Protein AF-0000000086522547 (afdb_homodimer)

Structure (mmCIF, N/CA/C/O backbone):
data_AF-0000000086522547-model_v1
#
loop_
_entity.id
_entity.type
_entity.pdbx_description
1 polymer 'Arc-like DNA binding domain-con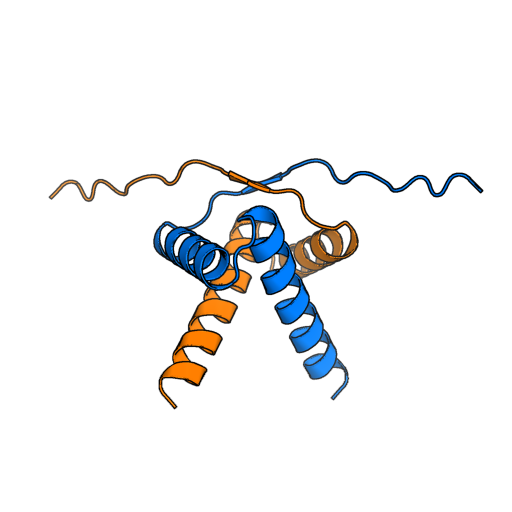taining protein'
#
loop_
_atom_site.group_PDB
_atom_site.id
_atom_site.type_symbol
_atom_site.label_atom_id
_atom_site.label_alt_id
_atom_site.label_comp_id
_atom_site.label_asym_id
_atom_site.label_entity_id
_atom_site.label_seq_id
_atom_site.pdbx_PDB_ins_code
_atom_site.Cartn_x
_atom_site.Cartn_y
_atom_site.Cartn_z
_atom_site.occupancy
_atom_site.B_iso_or_equiv
_atom_site.auth_seq_id
_atom_site.auth_comp_id
_atom_site.auth_asym_id
_atom_site.auth_atom_id
_atom_site.pdbx_PDB_model_num
ATOM 1 N N . MET A 1 1 ? 3.213 -5.898 32.125 1 47.25 1 MET A N 1
ATOM 2 C CA . MET A 1 1 ? 3.621 -4.984 31.047 1 47.25 1 MET A CA 1
ATOM 3 C C . MET A 1 1 ? 2.592 -4.961 29.922 1 47.25 1 MET A C 1
ATOM 5 O O . MET A 1 1 ? 2.348 -5.984 29.281 1 47.25 1 MET A O 1
ATOM 9 N N . SER A 1 2 ? 1.479 -4.375 29.984 1 44.19 2 SER A N 1
ATOM 10 C CA . SER A 1 2 ? 0.349 -4.316 29.062 1 44.19 2 SER A CA 1
ATOM 11 C C . SER A 1 2 ? 0.794 -3.887 27.672 1 44.19 2 SER A C 1
ATOM 13 O O . SER A 1 2 ? 1.438 -2.848 27.5 1 44.19 2 SER A O 1
ATOM 15 N N . LEU A 1 3 ? 1.348 -4.773 26.922 1 52.75 3 LEU A N 1
ATOM 16 C CA . LEU A 1 3 ? 1.847 -4.445 25.594 1 52.75 3 LEU A CA 1
ATOM 17 C C . LEU A 1 3 ? 0.845 -3.582 24.828 1 52.75 3 LEU A C 1
ATOM 19 O O . LEU A 1 3 ? -0.253 -4.039 24.5 1 52.75 3 LEU A O 1
ATOM 23 N N . GLU A 1 4 ? 0.587 -2.322 25.297 1 54.22 4 GLU A N 1
ATOM 24 C CA . GLU A 1 4 ? -0.184 -1.32 24.578 1 54.22 4 GLU A CA 1
ATOM 25 C C . GLU A 1 4 ? 0.054 -1.426 23.078 1 54.22 4 GLU A C 1
ATOM 27 O O . GLU A 1 4 ? 1.148 -1.125 22.594 1 54.22 4 GLU A O 1
ATOM 32 N N . GLN A 1 5 ? -0.409 -2.498 22.609 1 58.72 5 GLN A N 1
ATOM 33 C CA . GLN A 1 5 ? -0.266 -2.562 21.156 1 58.72 5 GLN A CA 1
ATOM 34 C C . GLN A 1 5 ? -0.988 -1.399 20.484 1 58.72 5 GLN A C 1
ATOM 36 O O . GLN A 1 5 ? -2.17 -1.16 20.734 1 58.72 5 GLN A O 1
ATOM 41 N N . LYS A 1 6 ? -0.311 -0.271 20.391 1 61.75 6 LYS A N 1
ATOM 42 C CA . LYS A 1 6 ? -0.833 0.89 19.672 1 61.75 6 LYS A CA 1
ATOM 43 C C . LYS A 1 6 ? -1.552 0.469 18.391 1 61.75 6 LYS A C 1
ATOM 45 O O . LYS A 1 6 ? -0.942 -0.118 17.5 1 61.75 6 LYS A O 1
ATOM 50 N N . ARG A 1 7 ? -2.811 0.32 18.562 1 77.19 7 ARG A N 1
ATOM 51 C CA . ARG A 1 7 ? -3.639 0.028 17.406 1 77.19 7 ARG A CA 1
ATOM 52 C C . ARG A 1 7 ? -3.58 1.165 16.391 1 77.19 7 ARG A C 1
ATOM 54 O O . ARG A 1 7 ? -3.756 2.332 16.75 1 77.19 7 ARG A O 1
ATOM 61 N N . GLN A 1 8 ? -3.072 0.902 15.227 1 79.62 8 GLN A N 1
ATOM 62 C CA . GLN A 1 8 ? -2.949 1.92 14.188 1 79.62 8 GLN A CA 1
ATOM 63 C C . GLN A 1 8 ? -4.312 2.287 13.609 1 79.62 8 GLN A C 1
ATOM 65 O O . GLN A 1 8 ? -5.145 1.41 13.367 1 79.62 8 GLN A O 1
ATOM 70 N N . ALA A 1 9 ? -4.617 3.482 13.641 1 88.62 9 ALA A N 1
ATOM 71 C CA . ALA A 1 9 ? -5.848 3.996 13.039 1 88.62 9 ALA A CA 1
ATOM 72 C C . ALA A 1 9 ? -5.887 3.715 11.539 1 88.62 9 ALA A C 1
ATOM 74 O O . ALA A 1 9 ? -4.859 3.783 10.867 1 88.62 9 ALA A O 1
ATOM 75 N N . PRO A 1 10 ? -7.066 3.361 11.062 1 93.25 10 PRO A N 1
ATOM 76 C CA . PRO A 1 10 ? -7.184 3.156 9.617 1 93.25 10 PRO A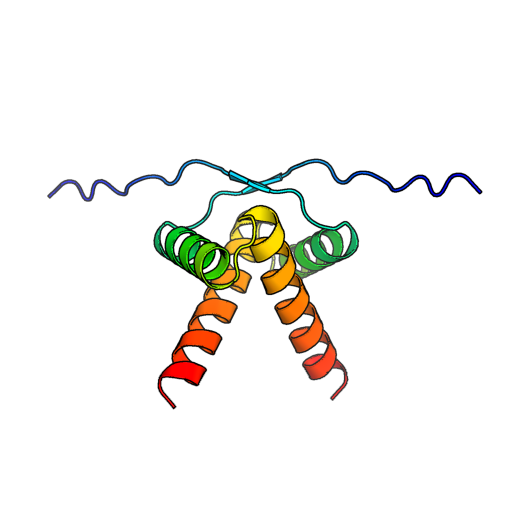 CA 1
ATOM 77 C C . PRO A 1 10 ? -6.898 4.426 8.82 1 93.25 10 PRO A C 1
ATOM 79 O O . PRO A 1 10 ? -7.246 5.527 9.258 1 93.25 10 PRO A O 1
ATOM 82 N N . ARG A 1 11 ? -6.301 4.262 7.676 1 94.19 11 ARG A N 1
ATOM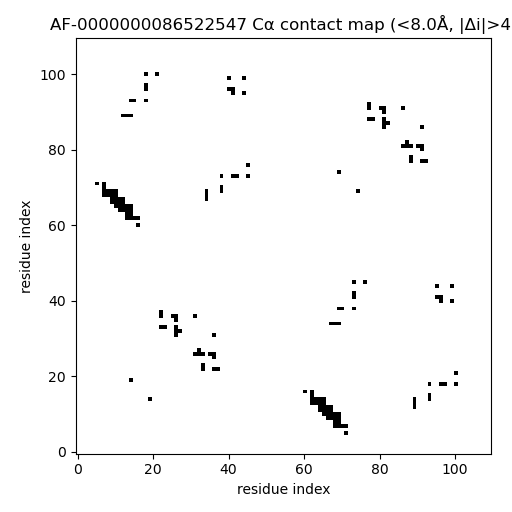 83 C CA . ARG A 1 11 ? -6.012 5.363 6.758 1 94.19 11 ARG A CA 1
ATOM 84 C C . ARG A 1 11 ? -6.887 5.277 5.512 1 94.19 11 ARG A C 1
ATOM 86 O O . ARG A 1 11 ? -7.102 4.191 4.969 1 94.19 11 ARG A O 1
ATOM 93 N N . SER A 1 12 ? -7.371 6.391 5.078 1 94.69 12 SER A N 1
ATOM 94 C CA . SER A 1 12 ? -8.102 6.477 3.816 1 94.69 12 SER A CA 1
ATOM 95 C C . SER A 1 12 ? -7.145 6.582 2.631 1 94.69 12 SER A C 1
ATOM 97 O O . SER A 1 12 ? -6.543 7.629 2.402 1 94.69 12 SER A O 1
ATOM 99 N N . VAL A 1 13 ? -7.012 5.543 1.926 1 95.75 13 VAL A N 1
ATOM 100 C CA . VAL A 1 13 ? -6.066 5.504 0.815 1 95.75 13 VAL A CA 1
ATOM 101 C C . VAL A 1 13 ? -6.82 5.355 -0.503 1 95.75 13 VAL A C 1
ATOM 103 O O . VAL A 1 13 ? -7.66 4.465 -0.646 1 95.75 13 VAL A O 1
ATOM 106 N N . ARG A 1 14 ? -6.527 6.203 -1.362 1 95.62 14 ARG A N 1
ATOM 107 C CA . ARG A 1 14 ? -7.055 6.098 -2.721 1 95.62 14 ARG A CA 1
ATOM 108 C C . ARG A 1 14 ? -6.055 5.398 -3.639 1 95.62 14 ARG A C 1
ATOM 110 O O . ARG A 1 14 ? -5.023 5.973 -3.99 1 95.62 14 ARG A O 1
ATOM 117 N N . LEU A 1 15 ? -6.469 4.199 -3.992 1 96.06 15 LEU A N 1
ATOM 118 C CA . LEU A 1 15 ? -5.605 3.4 -4.859 1 96.06 15 LEU A CA 1
ATOM 119 C C . LEU A 1 15 ? -5.969 3.611 -6.324 1 96.06 15 LEU A C 1
ATOM 121 O O . LEU A 1 15 ? -7.148 3.674 -6.676 1 96.06 15 LEU A O 1
ATOM 125 N N . ASP A 1 16 ? -4.922 3.797 -7.117 1 94.75 16 ASP A N 1
ATOM 126 C CA . ASP A 1 16 ? -5.156 3.783 -8.562 1 94.75 16 ASP A CA 1
ATOM 127 C C . ASP A 1 16 ? -5.902 2.52 -8.984 1 94.75 16 ASP A C 1
ATOM 129 O O . ASP A 1 16 ? -5.625 1.43 -8.477 1 94.75 16 ASP A O 1
ATOM 133 N N . PRO A 1 17 ? -6.789 2.674 -9.93 1 94.75 17 PRO A N 1
ATOM 134 C CA . PRO A 1 17 ? -7.625 1.534 -10.312 1 94.75 17 PRO A CA 1
ATOM 135 C C . PRO A 1 17 ? -6.809 0.3 -10.688 1 94.75 17 PRO A C 1
ATOM 137 O O . PRO A 1 17 ? -7.18 -0.821 -10.328 1 94.75 17 PRO A O 1
ATOM 140 N N . GLU A 1 18 ? -5.801 0.437 -11.43 1 95.5 18 GLU A N 1
ATOM 141 C CA . GLU A 1 18 ? -4.949 -0.671 -11.852 1 95.5 18 GLU A CA 1
ATOM 142 C C . GLU A 1 18 ? -4.258 -1.321 -10.656 1 95.5 18 GLU A C 1
ATOM 144 O O . GLU A 1 18 ? -4.168 -2.547 -10.57 1 95.5 18 GLU A O 1
ATOM 149 N N . ILE A 1 19 ? -3.746 -0.533 -9.758 1 96.56 19 ILE A N 1
ATOM 150 C CA . ILE A 1 19 ? -3.051 -1.003 -8.562 1 96.56 19 ILE A CA 1
ATOM 151 C C . ILE A 1 19 ? -4.031 -1.735 -7.652 1 96.56 19 ILE A C 1
ATOM 153 O O . ILE A 1 19 ? -3.715 -2.805 -7.125 1 96.56 19 ILE A O 1
ATOM 157 N N . GLU A 1 20 ? -5.184 -1.157 -7.516 1 95.94 20 GLU A N 1
ATOM 158 C CA . GLU A 1 20 ? -6.203 -1.783 -6.68 1 95.94 20 GLU A CA 1
ATOM 159 C C . GLU A 1 20 ? -6.594 -3.158 -7.215 1 95.94 20 GLU A C 1
ATOM 161 O O . GLU A 1 20 ? -6.703 -4.121 -6.453 1 95.94 20 GLU A O 1
ATOM 166 N N . ALA A 1 21 ? -6.805 -3.191 -8.539 1 95.94 21 ALA A N 1
ATOM 167 C CA . ALA A 1 21 ? -7.137 -4.469 -9.164 1 95.94 21 ALA A CA 1
ATOM 168 C C . ALA A 1 21 ? -6.027 -5.492 -8.945 1 95.94 21 ALA A C 1
ATOM 170 O O . ALA A 1 21 ? -6.301 -6.664 -8.68 1 95.94 21 ALA A O 1
ATOM 171 N N . TRP A 1 22 ? -4.82 -5.047 -9.07 1 96.75 22 TRP A N 1
ATOM 172 C CA . TRP A 1 22 ? -3.666 -5.926 -8.906 1 96.75 22 TRP A CA 1
ATOM 173 C C . TRP A 1 22 ? -3.572 -6.438 -7.477 1 96.75 22 TRP A C 1
ATOM 175 O O . TRP A 1 22 ? -3.389 -7.637 -7.25 1 96.75 22 TRP A O 1
ATOM 185 N N . VAL A 1 23 ? -3.762 -5.598 -6.508 1 97 23 VAL A N 1
ATOM 186 C CA . VAL A 1 23 ? -3.662 -5.984 -5.105 1 97 23 VAL A CA 1
ATOM 187 C C . VAL A 1 23 ? -4.797 -6.945 -4.754 1 97 23 VAL A C 1
ATOM 189 O O . VAL A 1 23 ? -4.598 -7.902 -4 1 97 23 VAL A O 1
ATOM 192 N N . LYS A 1 24 ? -5.938 -6.668 -5.332 1 96.44 24 LYS A N 1
ATOM 193 C CA . LYS A 1 24 ? -7.066 -7.57 -5.125 1 96.44 24 LYS A CA 1
ATOM 194 C C . LYS A 1 24 ? -6.77 -8.961 -5.688 1 96.44 24 LYS A C 1
ATOM 196 O O . LYS A 1 24 ? -7.082 -9.969 -5.059 1 96.44 24 LYS A O 1
ATOM 201 N N . SER A 1 25 ? -6.219 -8.953 -6.836 1 96.62 25 SER A N 1
ATOM 202 C CA . SER A 1 25 ? -5.859 -10.219 -7.477 1 96.62 25 SER A CA 1
ATOM 203 C C . SER A 1 25 ? -4.828 -10.977 -6.652 1 96.62 25 SER A C 1
ATOM 205 O O . SER A 1 25 ? -4.945 -12.195 -6.469 1 96.62 25 SER A O 1
ATOM 207 N N . GLN A 1 26 ? -3.803 -10.242 -6.141 1 95.56 26 GLN A N 1
ATOM 208 C CA . GLN A 1 26 ? -2.777 -10.852 -5.301 1 95.56 26 GLN A CA 1
ATOM 209 C C . GLN A 1 26 ? -3.375 -11.391 -4.004 1 95.56 26 GLN A C 1
ATOM 211 O O . GLN A 1 26 ? -2.994 -12.469 -3.537 1 95.56 26 GLN A O 1
ATOM 216 N N . ALA A 1 27 ? -4.293 -10.695 -3.416 1 96.88 27 ALA A N 1
ATOM 217 C CA . ALA A 1 27 ? -4.953 -11.094 -2.18 1 96.88 27 ALA A CA 1
ATOM 218 C C . ALA A 1 27 ? -5.754 -12.383 -2.379 1 96.88 27 ALA A C 1
ATOM 220 O O . ALA A 1 27 ? -5.688 -13.297 -1.557 1 96.88 27 ALA A O 1
ATOM 221 N N . LYS A 1 28 ? -6.43 -12.445 -3.547 1 96.12 28 LYS A N 1
ATOM 222 C CA . LYS A 1 28 ? -7.227 -13.625 -3.877 1 96.12 28 LYS A CA 1
ATOM 223 C C . LYS A 1 28 ? -6.332 -14.836 -4.133 1 96.12 28 LYS A C 1
ATOM 225 O O . LYS A 1 28 ? -6.633 -15.938 -3.672 1 96.12 28 LYS A O 1
ATOM 230 N N . ALA A 1 29 ? -5.242 -14.594 -4.859 1 93.38 29 ALA A N 1
ATOM 231 C CA . ALA A 1 29 ? -4.305 -15.664 -5.18 1 93.38 29 ALA A CA 1
ATOM 232 C C . ALA A 1 29 ? -3.689 -16.25 -3.914 1 93.38 29 ALA A C 1
ATOM 234 O O . ALA A 1 29 ? -3.432 -17.469 -3.846 1 93.38 29 ALA A O 1
ATOM 235 N N . GLY A 1 30 ? -3.398 -15.492 -2.895 1 94 30 GLY A N 1
ATOM 236 C CA . GLY A 1 30 ? -2.805 -15.914 -1.635 1 94 30 GLY A CA 1
ATOM 237 C C . GLY A 1 30 ? -3.834 -16.25 -0.57 1 94 30 GLY A C 1
ATOM 238 O O . GLY A 1 30 ? -3.482 -16.688 0.523 1 94 30 GLY A O 1
ATOM 239 N N . ASP A 1 31 ? -5.035 -15.992 -0.822 1 95.31 31 ASP A N 1
ATOM 240 C CA . ASP A 1 31 ? -6.145 -16.172 0.107 1 95.31 31 ASP A CA 1
ATOM 241 C C . ASP A 1 31 ? -5.996 -15.266 1.327 1 95.31 31 ASP A C 1
ATOM 243 O O . ASP A 1 31 ? -6.066 -15.734 2.467 1 95.31 31 ASP A O 1
ATOM 247 N N . ARG A 1 32 ? -5.699 -13.992 1.076 1 93.81 32 ARG A N 1
ATOM 248 C CA . ARG A 1 32 ? -5.543 -12.969 2.107 1 93.81 32 ARG A CA 1
ATOM 249 C C . ARG A 1 32 ? -6.543 -11.836 1.911 1 93.81 32 ARG A C 1
ATOM 251 O O . ARG A 1 32 ? -7.062 -11.641 0.81 1 93.81 32 ARG A O 1
ATOM 258 N N . SER A 1 33 ? -6.738 -11.219 3.033 1 96.94 33 SER A N 1
ATOM 259 C CA . SER A 1 33 ? -7.547 -10.016 2.914 1 96.94 33 SER A CA 1
ATOM 260 C C . SER A 1 33 ? -6.785 -8.906 2.191 1 96.94 33 SER A C 1
ATOM 262 O O . SER A 1 33 ? -5.555 -8.914 2.154 1 96.94 33 SER A O 1
ATOM 264 N N . LEU A 1 34 ? -7.43 -7.992 1.57 1 95.44 34 LEU A N 1
ATOM 265 C CA . LEU A 1 34 ? -6.824 -6.859 0.875 1 95.44 34 LEU A CA 1
ATOM 266 C C . LEU A 1 34 ? -5.875 -6.102 1.797 1 95.44 34 LEU A C 1
ATOM 268 O O . LEU A 1 34 ? -4.738 -5.809 1.417 1 95.44 34 LEU A O 1
ATOM 272 N N . ASN A 1 35 ? -6.309 -5.766 3.023 1 96.81 35 ASN A N 1
ATOM 273 C CA . ASN A 1 35 ? -5.492 -5.055 3.998 1 96.81 35 ASN A CA 1
ATOM 274 C C . ASN A 1 35 ? -4.199 -5.805 4.301 1 96.81 35 ASN A C 1
ATOM 276 O O . ASN A 1 35 ? -3.123 -5.207 4.348 1 96.81 35 ASN A O 1
ATOM 280 N N . ALA A 1 36 ? -4.348 -7.113 4.539 1 97 36 ALA A N 1
ATOM 281 C CA . ALA A 1 36 ? -3.186 -7.953 4.82 1 97 36 ALA A CA 1
ATOM 282 C C . ALA A 1 36 ? -2.217 -7.961 3.643 1 97 36 ALA A C 1
ATOM 284 O O . ALA A 1 36 ? -0.998 -7.914 3.832 1 97 36 ALA A O 1
ATOM 285 N N . GLU A 1 37 ? -2.754 -7.953 2.447 1 97.75 37 GLU A N 1
ATOM 286 C CA . GLU A 1 37 ? -1.936 -7.949 1.238 1 97.75 37 GLU A CA 1
ATOM 287 C C . GLU A 1 37 ? -1.201 -6.621 1.074 1 97.75 37 GLU A C 1
ATOM 289 O O . GLU A 1 37 ? -0.013 -6.598 0.747 1 97.75 37 GLU A O 1
ATOM 294 N N . ILE A 1 38 ? -1.835 -5.543 1.309 1 97.81 38 ILE A N 1
ATOM 295 C CA . ILE A 1 38 ? -1.22 -4.223 1.216 1 97.81 38 ILE A CA 1
ATOM 296 C C . ILE A 1 38 ? -0.061 -4.121 2.205 1 97.81 38 ILE A C 1
ATOM 298 O O . ILE A 1 38 ? 1.042 -3.709 1.841 1 97.81 38 ILE A O 1
ATOM 302 N N . ASN A 1 39 ? -0.3 -4.516 3.418 1 98 39 ASN A N 1
ATOM 303 C CA . ASN A 1 39 ? 0.77 -4.492 4.41 1 98 39 ASN A CA 1
ATOM 304 C C . ASN A 1 39 ? 1.945 -5.367 3.988 1 98 39 ASN A C 1
ATOM 306 O O . ASN A 1 39 ? 3.104 -5 4.188 1 98 39 ASN A O 1
ATOM 310 N N . ARG A 1 40 ? 1.604 -6.469 3.465 1 97.38 40 ARG A N 1
ATOM 311 C CA . ARG A 1 40 ? 2.639 -7.406 3.039 1 97.38 40 ARG A CA 1
ATOM 312 C C . ARG A 1 40 ? 3.512 -6.797 1.946 1 97.38 40 ARG A C 1
ATOM 314 O O . ARG A 1 40 ? 4.742 -6.871 2.016 1 97.38 40 ARG A O 1
ATOM 321 N N . VAL A 1 41 ? 2.924 -6.207 0.938 1 97.5 41 VAL A N 1
ATOM 322 C CA . VAL A 1 41 ? 3.635 -5.613 -0.189 1 97.5 41 VAL A CA 1
ATOM 323 C C . VAL A 1 41 ? 4.504 -4.457 0.3 1 97.5 41 VAL A C 1
ATOM 325 O O . VAL A 1 41 ? 5.668 -4.34 -0.088 1 97.5 41 VAL A O 1
ATOM 328 N N . LEU A 1 42 ? 3.959 -3.605 1.127 1 97.94 42 LEU A N 1
ATOM 329 C CA . LEU A 1 42 ? 4.695 -2.455 1.642 1 97.94 42 LEU A CA 1
ATOM 330 C C . LEU A 1 42 ? 5.863 -2.902 2.514 1 97.94 42 LEU A C 1
ATOM 332 O O . LEU A 1 42 ? 6.934 -2.295 2.482 1 97.94 42 LEU A O 1
ATOM 336 N N . ARG A 1 43 ? 5.645 -3.982 3.27 1 97.94 43 ARG A N 1
ATOM 337 C CA . ARG A 1 43 ? 6.723 -4.531 4.09 1 97.94 43 ARG A CA 1
ATOM 338 C C . ARG A 1 43 ? 7.871 -5.031 3.219 1 97.94 43 ARG A C 1
ATOM 340 O O . ARG A 1 43 ? 9.039 -4.781 3.521 1 97.94 43 ARG A O 1
ATOM 347 N N . LYS A 1 44 ? 7.52 -5.727 2.182 1 97 44 LYS A N 1
ATOM 348 C CA . LYS A 1 44 ? 8.531 -6.215 1.249 1 97 44 LYS A CA 1
ATOM 349 C C . LYS A 1 44 ? 9.297 -5.059 0.617 1 97 44 LYS A C 1
ATOM 351 O O . LYS A 1 44 ? 10.516 -5.137 0.438 1 97 44 LYS A O 1
ATOM 356 N N . ALA A 1 45 ? 8.586 -4.055 0.248 1 96.88 45 ALA A N 1
ATOM 357 C CA . ALA A 1 45 ? 9.211 -2.875 -0.339 1 96.88 45 ALA A CA 1
ATOM 358 C C . ALA A 1 45 ? 10.164 -2.211 0.65 1 96.88 45 ALA A C 1
ATOM 360 O O . ALA A 1 45 ? 11.258 -1.786 0.276 1 96.88 45 ALA A O 1
ATOM 361 N N . LYS A 1 46 ? 9.758 -2.172 1.861 1 96.94 46 LYS A N 1
ATOM 362 C CA . LYS A 1 46 ? 10.594 -1.608 2.914 1 96.94 46 LYS A CA 1
ATOM 363 C C . LYS A 1 46 ? 11.891 -2.406 3.07 1 96.94 46 LYS A C 1
ATOM 365 O O . LYS A 1 46 ? 12.969 -1.828 3.162 1 96.94 46 LYS A O 1
ATOM 370 N N . GLU A 1 47 ? 11.75 -3.682 3.145 1 96.12 47 GLU A N 1
ATOM 371 C CA . GLU A 1 47 ? 12.906 -4.555 3.311 1 96.12 47 GLU A CA 1
ATOM 372 C C . GLU A 1 47 ? 13.867 -4.426 2.131 1 96.12 47 GLU A C 1
ATOM 374 O O . GLU A 1 47 ? 15.086 -4.43 2.312 1 96.12 47 GLU A O 1
ATOM 379 N N . ALA A 1 48 ? 13.336 -4.312 0.973 1 94.25 48 ALA A N 1
ATOM 380 C CA . ALA A 1 48 ? 14.156 -4.152 -0.226 1 94.25 48 ALA A CA 1
ATOM 381 C C . ALA A 1 48 ? 14.922 -2.838 -0.192 1 94.25 48 ALA A C 1
ATOM 383 O O . ALA A 1 48 ? 16.094 -2.781 -0.599 1 94.25 48 ALA A O 1
ATOM 384 N N . GLU A 1 49 ? 14.211 -1.82 0.286 1 92.56 49 GLU A N 1
ATOM 385 C CA . GLU A 1 49 ? 14.852 -0.514 0.378 1 92.56 49 GLU A CA 1
ATOM 386 C C . GLU A 1 49 ? 15.961 -0.518 1.429 1 92.56 49 GLU A C 1
ATOM 388 O O . GLU A 1 49 ? 17 0.112 1.241 1 92.56 49 GLU A O 1
ATOM 393 N N . GLU A 1 50 ? 15.742 -1.217 2.51 1 92.75 50 GLU A N 1
ATOM 394 C CA . GLU A 1 50 ? 16.734 -1.288 3.584 1 92.75 50 GLU A CA 1
ATOM 395 C C . GLU A 1 50 ? 17.953 -2.09 3.158 1 92.75 50 GLU A C 1
ATOM 397 O O . GLU A 1 50 ? 19.062 -1.812 3.604 1 92.75 50 GLU A O 1
ATOM 402 N N . GLN A 1 51 ? 17.703 -3.076 2.348 1 92.19 51 GLN A N 1
ATOM 403 C CA . GLN A 1 51 ? 18.797 -3.879 1.832 1 92.19 51 GLN A CA 1
ATOM 404 C C . GLN A 1 51 ? 19.625 -3.092 0.82 1 92.19 51 GLN A C 1
ATOM 406 O O . GLN A 1 51 ? 20.859 -3.236 0.763 1 92.19 51 GLN A O 1
ATOM 411 N N . LYS A 1 52 ? 18.969 -2.266 0.043 1 89.12 52 LYS A N 1
ATOM 412 C CA . LYS A 1 52 ? 19.672 -1.439 -0.939 1 89.12 52 LYS A CA 1
ATOM 413 C C . LYS A 1 52 ? 20.516 -0.363 -0.256 1 89.12 52 LYS A C 1
ATOM 415 O O . LYS A 1 52 ? 21.562 0.039 -0.772 1 89.12 52 LYS A O 1
ATOM 420 N N . GLN A 1 53 ? 20.031 0.139 0.819 1 85.19 53 GLN A N 1
ATOM 421 C CA . GLN A 1 53 ? 20.766 1.169 1.543 1 85.19 53 GLN A CA 1
ATOM 422 C C . GLN A 1 53 ? 21.922 0.566 2.324 1 85.19 53 GLN A C 1
ATOM 424 O O . GLN A 1 53 ? 22.953 1.222 2.527 1 85.19 53 GLN A O 1
ATOM 429 N N . ALA A 1 54 ? 21.797 -0.675 2.846 1 85.88 54 ALA A N 1
ATOM 430 C CA . ALA A 1 54 ? 22.844 -1.354 3.598 1 85.88 54 ALA A CA 1
ATOM 431 C C . ALA A 1 54 ? 23.938 -1.871 2.664 1 85.88 54 ALA A C 1
ATOM 433 O O . ALA A 1 54 ? 25.094 -2.031 3.076 1 85.88 54 ALA A O 1
ATOM 434 N N . ALA A 1 55 ? 23.688 -2.084 1.458 1 75.25 55 ALA A N 1
ATOM 435 C CA . ALA A 1 55 ? 24.703 -2.582 0.527 1 75.25 55 ALA A CA 1
ATOM 436 C C . ALA A 1 55 ? 25.578 -1.443 0.003 1 75.25 55 ALA A C 1
ATOM 438 O O . ALA A 1 55 ? 25.125 -0.294 -0.06 1 75.25 55 ALA A O 1
ATOM 439 N N . MET B 1 1 ? -15.672 12.312 -25.953 1 46.66 1 MET B N 1
ATOM 440 C CA . MET B 1 1 ? -15.008 11.18 -25.312 1 46.66 1 MET B CA 1
ATOM 441 C C . MET B 1 1 ? -14.789 11.445 -23.828 1 46.66 1 MET B C 1
ATOM 443 O O . MET B 1 1 ? -13.906 12.219 -23.453 1 46.66 1 MET B O 1
ATOM 447 N N . SER B 1 2 ? -15.727 11.734 -23 1 44.78 2 SER B N 1
ATOM 448 C CA . SER B 1 2 ? -15.672 12.102 -21.594 1 44.78 2 SER B CA 1
ATOM 449 C C . SER B 1 2 ? -14.883 11.078 -20.781 1 44.78 2 SER B C 1
ATOM 451 O O . SER B 1 2 ? -15.195 9.883 -20.812 1 44.78 2 SER B O 1
ATOM 453 N N . LEU B 1 3 ? -13.586 11.125 -20.875 1 52.88 3 LEU B N 1
ATOM 454 C CA . LEU B 1 3 ? -12.75 10.164 -20.172 1 52.88 3 LEU B CA 1
ATOM 455 C C . LEU B 1 3 ? -13.242 9.969 -18.734 1 52.88 3 LEU B C 1
ATOM 457 O O . LEU B 1 3 ? -13.164 10.891 -17.922 1 52.88 3 LEU B O 1
ATOM 461 N N . GLU B 1 4 ? -14.469 9.43 -18.578 1 54.22 4 GLU B N 1
ATOM 462 C CA . GLU B 1 4 ? -14.969 9.008 -17.266 1 54.22 4 GLU B CA 1
ATOM 463 C C . GLU B 1 4 ? -13.859 8.414 -16.406 1 54.22 4 GLU B C 1
ATOM 465 O O . GLU B 1 4 ? -13.344 7.336 -16.703 1 54.22 4 GLU B O 1
ATOM 470 N N . GLN B 1 5 ? -13.016 9.281 -16.078 1 58.97 5 GLN B N 1
ATOM 471 C 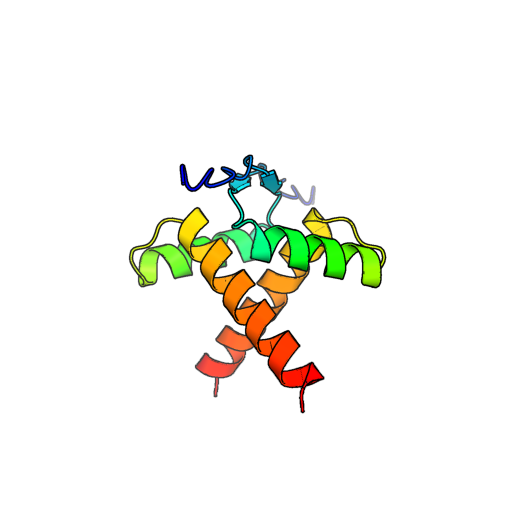CA . GLN B 1 5 ? -12 8.758 -15.172 1 58.97 5 GLN B CA 1
ATOM 472 C C . GLN B 1 5 ? -12.633 8.195 -13.898 1 58.97 5 GLN B C 1
ATOM 474 O O . GLN B 1 5 ? -13.43 8.867 -13.242 1 58.97 5 GLN B O 1
ATOM 479 N N . LYS B 1 6 ? -13.031 6.949 -13.961 1 61.59 6 LYS B N 1
ATOM 480 C CA . LYS B 1 6 ? -13.555 6.246 -12.789 1 61.59 6 LYS B CA 1
ATOM 481 C C . LYS B 1 6 ? -12.742 6.586 -11.539 1 61.59 6 LYS B C 1
ATOM 483 O O . LYS B 1 6 ? -11.539 6.34 -11.484 1 61.59 6 LYS B O 1
ATOM 488 N N . ARG B 1 7 ? -13.25 7.543 -10.844 1 76.81 7 ARG B N 1
ATOM 489 C CA . ARG B 1 7 ? -12.641 7.906 -9.562 1 76.81 7 ARG B CA 1
ATOM 490 C C . ARG B 1 7 ? -12.688 6.738 -8.586 1 76.81 7 ARG B C 1
ATOM 492 O O . ARG B 1 7 ? -13.742 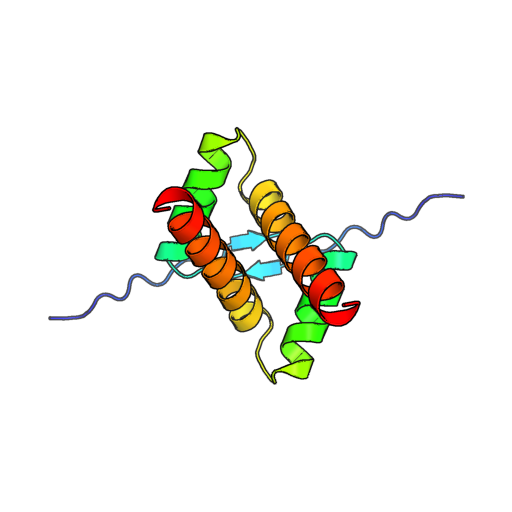6.133 -8.383 1 76.81 7 ARG B O 1
ATOM 499 N N . GLN B 1 8 ? -11.562 6.207 -8.211 1 79.56 8 GLN B N 1
ATOM 500 C CA . GLN B 1 8 ? -11.492 5.086 -7.277 1 79.56 8 GLN B CA 1
ATOM 501 C C . GLN B 1 8 ? -11.898 5.512 -5.871 1 79.56 8 GLN B C 1
ATOM 503 O O . GLN B 1 8 ? -11.492 6.578 -5.402 1 79.56 8 GLN B O 1
ATOM 508 N N . ALA B 1 9 ? -12.812 4.875 -5.344 1 88.62 9 ALA B N 1
ATOM 509 C CA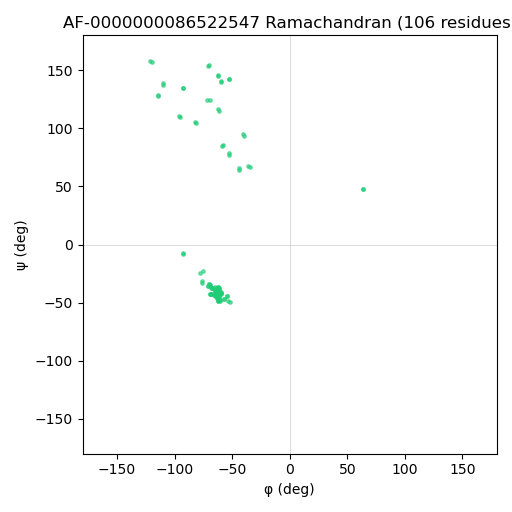 . ALA B 1 9 ? -13.242 5.105 -3.965 1 88.62 9 ALA B CA 1
ATOM 510 C C . ALA B 1 9 ? -12.094 4.875 -2.986 1 88.62 9 ALA B C 1
ATOM 512 O O . ALA B 1 9 ? -11.281 3.967 -3.176 1 88.62 9 ALA B O 1
ATOM 513 N N . PRO B 1 10 ? -12.031 5.727 -2 1 93.31 10 PRO B N 1
ATOM 514 C CA . PRO B 1 10 ? -11 5.508 -0.987 1 93.31 10 PRO B CA 1
ATOM 515 C C . PRO B 1 10 ? -11.172 4.191 -0.235 1 93.31 10 PRO B C 1
ATOM 517 O O . PRO B 1 10 ? -12.305 3.76 0 1 93.31 10 PRO B O 1
ATOM 520 N N . ARG B 1 11 ? -10.062 3.592 0.136 1 94.12 11 ARG B N 1
ATOM 521 C CA . ARG B 1 11 ? -10.055 2.361 0.922 1 94.12 11 ARG B CA 1
ATOM 522 C C . ARG B 1 11 ? -9.555 2.619 2.338 1 94.12 11 ARG B C 1
ATOM 524 O O . ARG B 1 11 ? -8.594 3.367 2.533 1 94.12 11 ARG B O 1
ATOM 531 N N . SER B 1 12 ? -10.211 2.023 3.289 1 94.81 12 SER B N 1
ATOM 532 C CA . SER B 1 12 ? -9.75 2.062 4.672 1 94.81 12 SER B CA 1
ATOM 533 C C . SER B 1 12 ? -8.656 1.026 4.918 1 94.81 12 SER B C 1
ATOM 535 O O . SER B 1 12 ? -8.938 -0.169 5.023 1 94.81 12 SER B O 1
ATOM 537 N N . VAL B 1 13 ? -7.469 1.465 5 1 95.94 13 VAL B N 1
ATOM 538 C CA . VAL B 1 13 ? -6.34 0.556 5.152 1 95.94 13 VAL B CA 1
ATOM 539 C C . VAL B 1 13 ? -5.688 0.763 6.52 1 95.94 13 VAL B C 1
ATOM 541 O O . VAL B 1 13 ? -5.359 1.892 6.891 1 95.94 13 VAL B O 1
ATOM 544 N N . ARG B 1 14 ? -5.543 -0.288 7.176 1 95.75 14 ARG B N 1
ATOM 545 C CA . ARG B 1 14 ? -4.801 -0.273 8.43 1 95.75 14 ARG B CA 1
ATOM 546 C C . ARG B 1 14 ? -3.352 -0.695 8.211 1 95.75 14 ARG B C 1
ATOM 548 O O . ARG B 1 14 ? -3.07 -1.87 7.973 1 95.75 14 ARG B O 1
ATOM 555 N N . LEU B 1 15 ? -2.523 0.306 8.375 1 96.12 15 LEU B N 1
ATOM 556 C CA . LEU B 1 15 ? -1.1 0.06 8.18 1 96.12 15 LEU B CA 1
ATOM 557 C C . LEU B 1 15 ? -0.42 -0.294 9.5 1 96.12 15 LEU B C 1
ATOM 559 O O . LEU B 1 15 ? -0.706 0.315 10.531 1 96.12 15 LEU B O 1
ATOM 563 N N . ASP B 1 16 ? 0.4 -1.318 9.422 1 94.81 16 ASP B N 1
ATOM 564 C CA . ASP B 1 16 ? 1.259 -1.586 10.57 1 94.81 16 ASP B CA 1
ATOM 565 C C . ASP B 1 16 ? 2.043 -0.339 10.977 1 94.81 16 ASP B C 1
ATOM 567 O O . ASP B 1 16 ? 2.527 0.4 10.117 1 94.81 16 ASP B O 1
ATOM 571 N N . PRO B 1 17 ? 2.211 -0.164 12.242 1 94.81 17 PRO B N 1
ATOM 572 C CA . PRO B 1 17 ? 2.855 1.063 12.711 1 94.81 17 PRO B CA 1
ATOM 573 C C . PRO B 1 17 ? 4.223 1.296 12.07 1 94.81 17 PRO B C 1
ATOM 575 O O . PRO B 1 17 ? 4.562 2.432 11.727 1 94.81 17 PRO B O 1
ATOM 578 N N . GLU B 1 18 ? 5.027 0.325 11.969 1 95.56 18 GLU B N 1
ATOM 579 C CA . GLU B 1 18 ? 6.355 0.43 11.375 1 95.56 18 GLU B CA 1
ATOM 580 C C . GLU B 1 18 ? 6.273 0.801 9.898 1 95.56 18 GLU B C 1
ATOM 582 O O . GLU B 1 18 ? 7.047 1.628 9.414 1 95.56 18 GLU B O 1
ATOM 587 N N . ILE B 1 19 ? 5.379 0.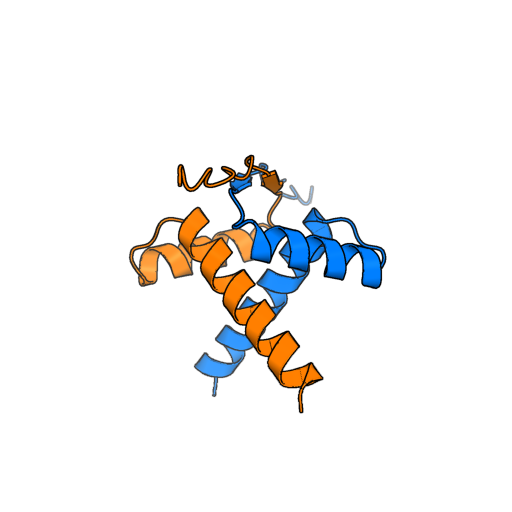185 9.188 1 96.56 19 ILE B N 1
ATOM 588 C CA . ILE B 1 19 ? 5.184 0.425 7.758 1 96.56 19 ILE B CA 1
ATOM 589 C C . ILE B 1 19 ? 4.66 1.844 7.543 1 96.56 19 ILE B C 1
ATOM 591 O O . ILE B 1 19 ? 5.133 2.555 6.648 1 96.56 19 ILE B O 1
ATOM 595 N N . GLU B 1 20 ? 3.746 2.217 8.367 1 96 20 GLU B N 1
ATOM 596 C CA . GLU B 1 20 ? 3.191 3.562 8.258 1 96 20 GLU B CA 1
ATOM 597 C C . GLU B 1 20 ? 4.266 4.625 8.469 1 96 20 GLU B C 1
ATOM 599 O O . GLU B 1 20 ? 4.34 5.602 7.723 1 96 20 GLU B O 1
ATOM 604 N N . ALA B 1 21 ? 5.078 4.387 9.523 1 95.94 21 ALA B N 1
ATOM 605 C CA . ALA B 1 21 ? 6.172 5.312 9.797 1 95.94 21 ALA B CA 1
ATOM 606 C C . ALA B 1 21 ? 7.133 5.387 8.609 1 95.94 21 ALA B C 1
ATOM 608 O O . ALA B 1 21 ? 7.602 6.469 8.25 1 95.94 21 ALA B O 1
ATOM 609 N N . TRP B 1 22 ? 7.426 4.266 8.055 1 96.88 22 TRP B N 1
ATOM 610 C CA . TRP B 1 22 ? 8.344 4.191 6.922 1 96.88 22 TRP B CA 1
ATOM 611 C C . TRP B 1 22 ? 7.773 4.918 5.707 1 96.88 22 TRP B C 1
ATOM 613 O O . TRP B 1 22 ? 8.469 5.711 5.07 1 96.88 22 TRP B O 1
ATOM 623 N N . VAL B 1 23 ? 6.52 4.719 5.418 1 97 23 VAL B N 1
ATOM 624 C CA . VAL B 1 23 ? 5.895 5.348 4.262 1 97 23 VAL B CA 1
ATOM 625 C C . VAL B 1 23 ? 5.824 6.859 4.469 1 97 23 VAL B C 1
ATOM 627 O O . VAL B 1 23 ? 6.031 7.633 3.529 1 97 23 VAL B O 1
ATOM 630 N N . LYS B 1 24 ? 5.562 7.23 5.688 1 96.44 24 LYS B N 1
ATOM 631 C CA . LYS B 1 24 ? 5.555 8.656 6.008 1 96.44 24 LYS B CA 1
ATOM 632 C C . LYS B 1 24 ? 6.934 9.273 5.789 1 96.44 24 LYS B C 1
ATOM 634 O O . LYS B 1 24 ? 7.051 10.375 5.254 1 96.44 24 LYS B O 1
ATOM 639 N N . SER B 1 25 ? 7.898 8.57 6.23 1 96.69 25 SER B N 1
ATOM 640 C CA . SER B 1 25 ? 9.273 9.031 6.066 1 96.69 25 SER B CA 1
ATOM 641 C C . SER B 1 25 ? 9.641 9.156 4.59 1 96.69 25 SER B C 1
ATOM 643 O O . SER B 1 25 ? 10.258 10.141 4.176 1 96.69 25 SER B O 1
ATOM 645 N N . GLN B 1 26 ? 9.25 8.133 3.785 1 95.62 26 GLN B N 1
ATOM 646 C CA . GLN B 1 26 ? 9.508 8.148 2.35 1 95.62 26 GLN B CA 1
ATOM 647 C C . GLN B 1 26 ? 8.766 9.297 1.672 1 95.62 26 GLN B C 1
ATOM 649 O O . GLN B 1 26 ? 9.305 9.953 0.776 1 95.62 26 GLN B O 1
ATOM 654 N N . ALA B 1 27 ? 7.562 9.562 2.07 1 96.94 27 ALA B N 1
ATOM 655 C CA . ALA B 1 27 ? 6.754 10.648 1.516 1 96.94 27 ALA B CA 1
ATOM 656 C C . ALA B 1 27 ? 7.391 12.008 1.788 1 96.94 27 ALA B C 1
ATOM 658 O O . ALA B 1 27 ? 7.473 12.852 0.894 1 96.94 27 ALA B O 1
ATOM 659 N N . LYS B 1 28 ? 7.922 12.141 3.031 1 96.12 28 LYS B N 1
ATOM 660 C CA . LYS B 1 28 ? 8.578 13.383 3.426 1 96.12 28 LYS B CA 1
ATOM 661 C C . LYS B 1 28 ? 9.883 13.586 2.658 1 96.12 28 LYS B C 1
ATOM 663 O O . LYS B 1 28 ? 10.172 14.695 2.199 1 96.12 28 LYS B O 1
ATOM 668 N N . ALA B 1 29 ? 10.641 12.492 2.529 1 93.44 29 ALA B N 1
ATOM 669 C CA . ALA B 1 29 ? 11.914 12.547 1.821 1 93.44 29 ALA B CA 1
ATOM 670 C C . ALA B 1 29 ? 11.719 12.938 0.36 1 93.44 29 ALA B C 1
ATOM 672 O O . ALA B 1 29 ? 12.555 13.633 -0.222 1 93.44 29 ALA B O 1
ATOM 673 N N . GLY B 1 30 ? 10.672 12.516 -0.315 1 94 30 GLY B N 1
ATOM 674 C CA . GLY B 1 30 ? 10.367 12.797 -1.707 1 94 30 GLY B CA 1
ATOM 675 C C . GLY B 1 30 ? 9.477 14.016 -1.884 1 94 30 GLY B C 1
ATOM 676 O O . GLY B 1 30 ? 9.195 14.43 -3.012 1 94 30 GLY B O 1
ATOM 677 N N . ASP B 1 31 ? 8.992 14.555 -0.855 1 95.44 31 ASP B N 1
ATOM 678 C CA . ASP B 1 31 ? 8.07 15.68 -0.844 1 95.44 31 ASP B CA 1
ATOM 679 C C . ASP B 1 31 ? 6.75 15.32 -1.521 1 95.44 31 ASP B C 1
ATOM 681 O O . ASP B 1 31 ? 6.289 16.031 -2.42 1 95.44 31 ASP B O 1
ATOM 685 N N . ARG B 1 32 ? 6.199 14.156 -1.126 1 93.81 32 ARG B N 1
ATOM 686 C CA . ARG B 1 32 ? 4.934 13.648 -1.646 1 93.81 32 ARG B CA 1
ATOM 687 C C . ARG B 1 32 ? 3.924 13.438 -0.521 1 93.81 32 ARG B C 1
ATOM 689 O O . ARG B 1 32 ? 4.305 13.312 0.646 1 93.81 32 ARG B O 1
ATOM 696 N N . SER B 1 33 ? 2.711 13.453 -1.018 1 97 33 SER B N 1
ATOM 697 C CA . SER B 1 33 ? 1.683 13.086 -0.049 1 97 33 SER B CA 1
ATOM 698 C C . SER B 1 33 ? 1.752 11.602 0.293 1 97 33 SER B C 1
ATOM 700 O O . SER B 1 33 ? 2.273 10.805 -0.488 1 97 33 SER B O 1
ATOM 702 N N . LEU B 1 34 ? 1.323 11.203 1.424 1 95.44 34 LEU B N 1
ATOM 703 C CA . LEU B 1 34 ? 1.292 9.812 1.857 1 95.44 34 LEU B CA 1
ATOM 704 C C . LEU B 1 34 ? 0.589 8.938 0.825 1 95.44 34 LEU B C 1
ATOM 706 O O . LEU B 1 34 ? 1.11 7.887 0.435 1 95.44 34 LEU B O 1
ATOM 710 N N . ASN B 1 35 ? -0.613 9.336 0.357 1 96.75 35 ASN B N 1
ATOM 711 C CA . ASN B 1 35 ? -1.375 8.594 -0.641 1 96.75 35 ASN B CA 1
ATOM 712 C C . ASN B 1 35 ? -0.568 8.383 -1.918 1 96.75 35 ASN B C 1
ATOM 714 O O . ASN B 1 35 ? -0.549 7.281 -2.471 1 96.75 35 ASN B O 1
ATOM 718 N N . ALA B 1 36 ? 0.06 9.477 -2.373 1 97 36 ALA B N 1
ATOM 719 C CA . ALA B 1 36 ? 0.889 9.406 -3.574 1 97 36 ALA B CA 1
ATOM 720 C C . ALA B 1 36 ? 2.051 8.438 -3.381 1 97 36 ALA B C 1
ATOM 722 O O . ALA B 1 36 ? 2.393 7.68 -4.289 1 97 36 ALA B O 1
ATOM 723 N N . GLU B 1 37 ? 2.609 8.414 -2.197 1 97.75 37 GLU B N 1
ATOM 724 C CA . GLU B 1 37 ? 3.723 7.523 -1.882 1 97.75 37 GLU B CA 1
ATOM 725 C C . GLU B 1 37 ? 3.271 6.066 -1.849 1 97.75 37 GLU B C 1
ATOM 727 O O . GLU B 1 37 ? 3.951 5.188 -2.385 1 97.75 37 GLU B O 1
ATOM 732 N N . ILE B 1 38 ? 2.158 5.797 -1.272 1 97.81 38 ILE B N 1
ATOM 733 C CA . ILE B 1 38 ? 1.616 4.445 -1.213 1 97.81 38 ILE B CA 1
ATOM 734 C C . ILE B 1 38 ? 1.378 3.924 -2.627 1 97.81 38 ILE B C 1
ATOM 736 O O . ILE B 1 38 ? 1.796 2.812 -2.965 1 97.81 38 ILE B O 1
ATOM 740 N N . ASN B 1 39 ? 0.755 4.695 -3.434 1 98 39 ASN B N 1
ATOM 741 C CA . ASN B 1 39 ? 0.527 4.285 -4.816 1 98 39 ASN B CA 1
ATOM 742 C C . ASN B 1 39 ? 1.84 4.023 -5.547 1 98 39 ASN B C 1
ATOM 744 O O . ASN B 1 39 ? 1.943 3.072 -6.324 1 98 39 ASN B O 1
ATOM 748 N N . ARG B 1 40 ? 2.75 4.863 -5.301 1 97.38 40 ARG B N 1
ATOM 749 C CA . ARG B 1 40 ? 4.051 4.73 -5.957 1 97.38 40 ARG B CA 1
ATOM 750 C C . ARG B 1 40 ? 4.723 3.414 -5.582 1 97.38 40 ARG B C 1
ATOM 752 O O . ARG B 1 40 ? 5.219 2.695 -6.449 1 97.38 40 ARG B O 1
ATOM 759 N N . VAL B 1 41 ? 4.758 3.08 -4.32 1 97.5 41 VAL B N 1
ATOM 760 C CA . VAL B 1 41 ? 5.395 1.867 -3.818 1 97.5 41 VAL B CA 1
ATOM 761 C C . VAL B 1 41 ? 4.684 0.638 -4.379 1 97.5 41 VAL B C 1
ATOM 763 O O . VAL B 1 41 ? 5.332 -0.309 -4.832 1 97.5 41 VAL B O 1
ATOM 766 N N . LEU B 1 42 ? 3.369 0.636 -4.34 1 97.94 42 LEU B N 1
ATOM 767 C CA . LEU B 1 42 ? 2.59 -0.494 -4.836 1 97.94 42 LEU B CA 1
ATOM 768 C C . LEU B 1 42 ? 2.783 -0.671 -6.336 1 97.94 42 LEU B C 1
ATOM 770 O O . LEU B 1 42 ? 2.848 -1.8 -6.832 1 97.94 42 LEU B O 1
ATOM 774 N N . ARG B 1 43 ? 2.891 0.455 -7.047 1 97.94 43 ARG B N 1
ATOM 775 C CA . ARG B 1 43 ? 3.146 0.395 -8.484 1 97.94 43 ARG B CA 1
ATOM 776 C C . ARG B 1 43 ? 4.5 -0.25 -8.773 1 97.94 43 ARG B C 1
ATOM 778 O O . ARG B 1 43 ? 4.613 -1.09 -9.664 1 97.94 43 ARG B O 1
ATOM 785 N N . LYS B 1 44 ? 5.488 0.154 -8.031 1 97 44 LYS B N 1
ATOM 786 C CA . LYS B 1 44 ? 6.816 -0.431 -8.18 1 97 44 LYS B CA 1
ATOM 787 C C . LYS B 1 44 ? 6.793 -1.93 -7.895 1 97 44 LYS B C 1
ATOM 789 O O . LYS B 1 44 ? 7.453 -2.709 -8.586 1 97 44 LYS B O 1
ATOM 794 N N . ALA B 1 45 ? 6.09 -2.293 -6.871 1 96.88 45 ALA B N 1
ATOM 795 C CA . ALA B 1 45 ? 5.965 -3.705 -6.52 1 96.88 45 ALA B CA 1
ATOM 796 C C . ALA B 1 45 ? 5.281 -4.492 -7.633 1 96.88 45 ALA B C 1
ATOM 798 O O . ALA B 1 45 ? 5.691 -5.609 -7.957 1 96.88 45 ALA B O 1
ATOM 799 N N . LYS B 1 46 ? 4.305 -3.891 -8.195 1 96.94 46 LYS B N 1
ATOM 800 C CA . LYS B 1 46 ? 3.6 -4.516 -9.312 1 96.94 46 LYS B CA 1
ATOM 801 C C . LYS B 1 46 ? 4.531 -4.738 -10.5 1 96.94 46 LYS B C 1
ATOM 803 O O . LYS B 1 46 ? 4.543 -5.816 -11.094 1 96.94 46 LYS B O 1
ATOM 808 N N . GLU B 1 47 ? 5.246 -3.73 -10.844 1 96.12 47 GLU B N 1
ATOM 809 C CA . GLU B 1 47 ? 6.164 -3.811 -11.969 1 96.12 47 GLU B CA 1
ATOM 810 C C . GLU B 1 47 ? 7.242 -4.863 -11.734 1 96.12 47 GLU B C 1
ATOM 812 O O . GLU B 1 47 ? 7.621 -5.59 -12.656 1 96.12 47 GLU B O 1
ATOM 817 N N . ALA B 1 48 ? 7.711 -4.949 -10.531 1 94.31 48 ALA B N 1
ATOM 818 C CA . ALA B 1 48 ? 8.719 -5.945 -10.18 1 94.31 48 ALA B CA 1
ATOM 819 C C . ALA B 1 48 ? 8.156 -7.359 -10.312 1 94.31 48 ALA B C 1
ATOM 821 O O . ALA B 1 48 ? 8.859 -8.266 -10.766 1 94.31 48 ALA B O 1
ATOM 822 N N . GLU B 1 49 ? 6.902 -7.461 -9.883 1 92.62 49 GLU B N 1
ATOM 823 C CA . GLU B 1 49 ? 6.262 -8.773 -9.977 1 92.62 49 GLU B CA 1
ATOM 824 C C . GLU B 1 49 ? 6.027 -9.172 -11.43 1 92.62 49 GLU B C 1
ATOM 826 O O . GLU B 1 49 ? 6.164 -10.344 -11.789 1 92.62 49 GLU B O 1
ATOM 831 N N . GLU B 1 50 ? 5.684 -8.211 -12.242 1 92.69 50 GLU B N 1
ATOM 832 C CA . GLU B 1 50 ? 5.426 -8.477 -13.656 1 92.69 50 GLU B CA 1
ATOM 833 C C . GLU B 1 50 ? 6.715 -8.82 -14.398 1 92.69 50 GLU B C 1
ATOM 835 O O . GLU B 1 50 ? 6.699 -9.609 -15.344 1 92.69 50 GLU B O 1
ATOM 840 N N . GLN B 1 51 ? 7.766 -8.195 -13.961 1 92.06 51 GLN B N 1
ATOM 841 C CA . GLN B 1 51 ? 9.062 -8.484 -14.562 1 92.06 51 GLN B CA 1
ATOM 842 C C . GLN B 1 51 ? 9.555 -9.875 -14.156 1 92.06 51 GLN B C 1
ATOM 844 O O . GLN B 1 51 ? 10.172 -10.57 -14.961 1 92.06 51 GLN B O 1
ATOM 849 N N . LYS B 1 52 ? 9.258 -10.258 -12.922 1 89.06 52 LYS B N 1
ATOM 850 C CA . LYS B 1 52 ? 9.648 -11.586 -12.445 1 89.06 52 LYS B CA 1
ATOM 851 C C . LYS B 1 52 ? 8.844 -12.68 -13.141 1 89.06 52 LYS B C 1
ATOM 853 O O . LYS B 1 52 ? 9.344 -13.789 -13.344 1 89.06 52 LYS B O 1
ATOM 858 N N . GLN B 1 53 ? 7.625 -12.375 -13.422 1 85.5 53 GLN B N 1
ATOM 859 C CA . GLN B 1 53 ? 6.789 -13.359 -14.102 1 85.5 53 GLN B CA 1
ATOM 860 C C . GLN B 1 53 ? 7.137 -13.445 -15.586 1 85.5 53 GLN B C 1
ATOM 862 O O . GLN B 1 53 ? 7 -14.508 -16.203 1 85.5 53 GLN B O 1
ATOM 867 N N . ALA B 1 54 ? 7.598 -12.312 -16.234 1 86.19 54 ALA B N 1
ATOM 868 C CA . ALA B 1 54 ? 7.969 -12.289 -17.656 1 86.19 54 ALA B CA 1
ATOM 869 C C . ALA B 1 54 ? 9.344 -12.914 -17.859 1 86.19 54 ALA B C 1
ATOM 871 O O . ALA B 1 54 ? 9.648 -13.391 -18.969 1 86.19 54 ALA B O 1
ATOM 872 N N . ALA B 1 55 ? 10.141 -12.93 -16.906 1 79 55 ALA B N 1
ATOM 873 C CA . ALA B 1 55 ? 11.469 -13.508 -17.062 1 79 55 ALA B CA 1
ATOM 874 C C . ALA B 1 55 ? 11.438 -15.023 -16.906 1 79 55 ALA B C 1
ATOM 876 O O . ALA B 1 55 ? 10.539 -15.562 -16.25 1 79 55 ALA B O 1
#

Solvent-accessible surface area (backbone atoms only — not comparable to full-atom values): 6392 Å² total; per-residue (Å²): 131,80,76,73,67,78,74,56,68,68,38,80,36,55,44,53,65,70,55,46,52,48,47,47,50,52,8,60,76,71,72,44,53,56,52,60,38,52,44,49,53,53,46,52,51,49,53,52,53,51,51,60,68,72,96,131,78,77,73,68,77,76,54,67,68,38,79,35,55,44,50,66,69,55,45,52,50,45,47,50,52,8,60,74,70,72,45,52,55,52,60,38,52,43,49,55,52,47,52,52,48,52,53,51,52,50,60,66,72,96

Sequence (110 aa):
MSLEQKRQAPRSVRL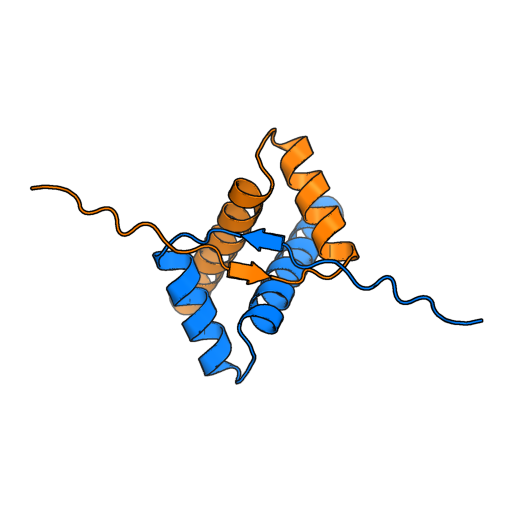DPEIEAWVKSQAKAGDRSLNAEINRVLRKAKEAEEQKQAAMSLEQKRQAPRSVRLDPEIEAWVKSQAKAGDRSLNAEINRVLRKAKEAEEQKQAA

Radius of gyration: 15.16 Å; Cα contacts (8 Å, |Δi|>4): 87; chains: 2; bounding box: 40×32×56 Å

Foldseek 3Di:
DPPPPVDDDDDDDDDDPVRQVVLVVVCVVVVHDSVVSVVVVVVVVVVVVVVVVVD/DPPPPPDDDDDDDDDDPVVLVVLVVVCVVVVHDSVVSVVVVVVVVVVVVVVVVVD

pLDDT: mean 89.57, std 13.73, range [44.19, 98.0]

Secondary structure (DSSP, 8-state):
------PPPPEEE---HHHHHHHHHHHHHHT--HHHHHHHHHHHHHHHHHHHHH-/-------PPPEEE---HHHHHHHHHHHHHHT--HHHHHHHHHHHHHHHHHHHHH-

Nearest PDB structures (foldseek):
  5x3t-assembly1_G  TM=9.133E-01  e=1.146E+00  Mycobacterium tuberculosis H37Rv
  7vp2-assembly1_B  TM=7.027E-01  e=1.760E+00  Arabidopsis thaliana
  7vp4-assembly1_B  TM=7.033E-01  e=2.343E+00  Arabidopsis thaliana
  6sbx-assembly1_C  TM=8.317E-01  e=8.996E-02  Myxococcus xanthus
  8uh7-assembly1_A  TM=6.273E-01  e=7.121E+00  Tequatrovirus

InterPro domains:
  IPR010985 Ribbon-helix-helix [SSF47598] (10-49)
  IPR013321 Arc-type ribbon-helix-helix [G3DSA:1.10.1220.10] (3-53)

Organism: NCBI:txid111769